Protein AF-A0A1G2MGE9-F1 (afdb_monomer_lite)

Sequence (79 aa):
MVREQIRERWSDELADEFDPYTDAMPAVSWMAYGYRIRKGEKALKSVTFVEVKDEKGEVVRKIRRVVNLFHHCQVLKLA

Structure (mmCIF, N/CA/C/O backbone):
data_AF-A0A1G2MGE9-F1
#
_entry.id   AF-A0A1G2MGE9-F1
#
loop_
_atom_site.group_PDB
_atom_site.id
_atom_site.type_symbol
_atom_site.label_atom_id
_atom_site.label_alt_id
_atom_site.label_comp_id
_atom_site.label_asym_id
_atom_site.label_entity_id
_atom_site.label_seq_id
_atom_site.pdbx_PDB_ins_code
_atom_site.Cartn_x
_atom_site.Cartn_y
_atom_site.Cartn_z
_atom_site.occupancy
_atom_site.B_iso_or_equiv
_atom_site.auth_seq_id
_atom_site.auth_comp_id
_atom_site.auth_asym_id
_atom_site.auth_atom_id
_atom_site.pdbx_PDB_model_num
ATOM 1 N N . MET A 1 1 ? 7.853 1.995 8.158 1.00 85.94 1 MET A N 1
ATOM 2 C CA . MET A 1 1 ? 6.599 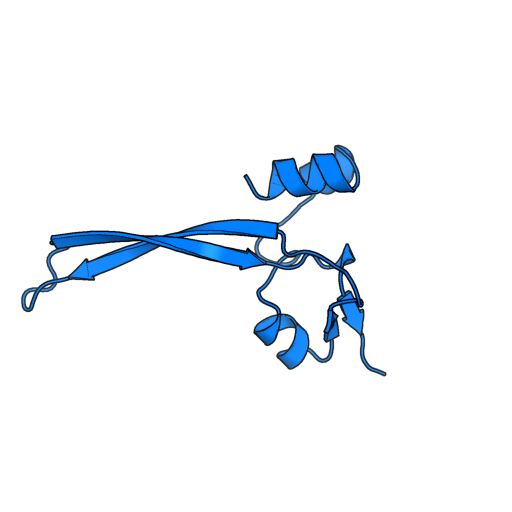2.498 7.531 1.00 85.94 1 MET A CA 1
ATOM 3 C C . MET A 1 1 ? 6.584 2.208 6.022 1.00 85.94 1 MET A C 1
ATOM 5 O O . MET A 1 1 ? 7.513 1.583 5.530 1.00 85.94 1 MET A O 1
ATOM 9 N N . VAL A 1 2 ? 5.529 2.568 5.269 1.00 94.19 2 VAL A N 1
ATOM 10 C CA . VAL A 1 2 ? 5.464 2.322 3.802 1.00 94.19 2 VAL A CA 1
ATOM 11 C C . VAL A 1 2 ? 6.646 2.974 3.075 1.00 94.19 2 VAL A C 1
ATOM 13 O O . VAL A 1 2 ? 7.282 2.325 2.255 1.00 94.19 2 VAL A O 1
ATOM 16 N N . ARG A 1 3 ? 6.998 4.204 3.465 1.00 96.00 3 ARG A N 1
ATOM 17 C CA . ARG A 1 3 ? 8.129 4.965 2.921 1.00 96.00 3 ARG A CA 1
ATOM 18 C C . ARG A 1 3 ? 9.482 4.255 3.080 1.00 96.00 3 ARG A C 1
ATOM 20 O O . ARG A 1 3 ? 10.240 4.178 2.127 1.00 96.00 3 ARG A O 1
ATOM 27 N N . GLU A 1 4 ? 9.755 3.654 4.238 1.00 96.94 4 GLU A N 1
ATOM 28 C CA . GLU A 1 4 ? 10.979 2.854 4.451 1.00 96.94 4 GLU A CA 1
ATOM 29 C C . GLU A 1 4 ? 11.043 1.631 3.527 1.00 96.94 4 GLU A C 1
ATOM 31 O O . GLU A 1 4 ? 12.084 1.349 2.953 1.00 96.94 4 GLU A O 1
ATOM 36 N N . GLN A 1 5 ? 9.918 0.940 3.314 1.00 97.50 5 GLN A N 1
ATOM 37 C CA . GLN A 1 5 ? 9.883 -0.193 2.381 1.00 97.50 5 GLN A CA 1
ATOM 38 C C . GLN A 1 5 ? 10.118 0.250 0.933 1.00 97.50 5 GLN A C 1
ATOM 40 O O . GLN A 1 5 ? 10.661 -0.522 0.150 1.00 97.50 5 GLN A O 1
ATOM 45 N N . ILE A 1 6 ? 9.680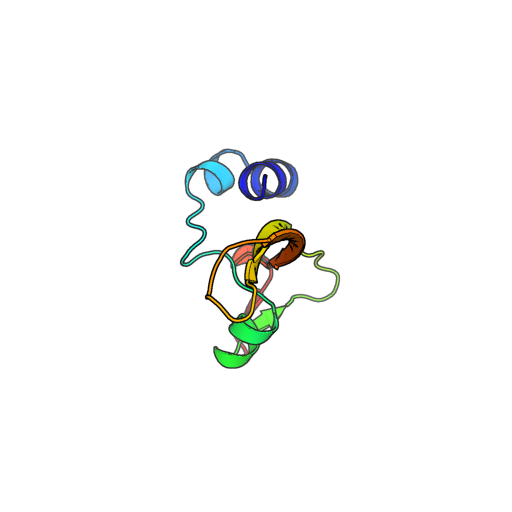 1.457 0.560 1.00 97.56 6 ILE A N 1
ATOM 46 C CA . ILE A 1 6 ? 9.955 2.035 -0.762 1.00 97.56 6 ILE A CA 1
ATOM 47 C C . ILE A 1 6 ? 11.451 2.334 -0.887 1.00 97.56 6 ILE A C 1
ATOM 49 O O . ILE A 1 6 ? 12.069 1.919 -1.866 1.00 97.56 6 ILE A O 1
ATOM 53 N N . ARG A 1 7 ? 12.035 2.953 0.145 1.00 97.88 7 ARG A N 1
ATOM 54 C CA . ARG A 1 7 ? 13.465 3.265 0.231 1.00 97.88 7 ARG A CA 1
ATOM 55 C C . ARG A 1 7 ? 14.340 2.026 0.065 1.00 97.88 7 ARG A C 1
ATOM 57 O O . ARG A 1 7 ? 15.242 2.018 -0.760 1.00 97.88 7 ARG A O 1
ATOM 64 N N . GLU A 1 8 ? 14.025 0.957 0.794 1.00 97.00 8 GLU A N 1
ATOM 65 C CA . GLU A 1 8 ? 14.754 -0.319 0.732 1.00 97.00 8 GLU A CA 1
ATOM 66 C C . GLU A 1 8 ? 14.645 -1.023 -0.627 1.00 97.00 8 GLU A C 1
ATOM 68 O O . GLU A 1 8 ? 15.545 -1.768 -1.013 1.00 97.00 8 GLU A O 1
ATOM 73 N N . ARG A 1 9 ? 13.524 -0.852 -1.336 1.00 96.56 9 ARG A N 1
ATOM 74 C CA . ARG A 1 9 ? 13.251 -1.573 -2.588 1.00 96.56 9 ARG A CA 1
ATOM 75 C C . ARG A 1 9 ? 13.731 -0.843 -3.832 1.00 96.56 9 ARG A C 1
ATOM 77 O O . ARG A 1 9 ? 14.042 -1.514 -4.814 1.00 96.56 9 ARG A O 1
ATOM 84 N N . TRP A 1 10 ? 13.721 0.487 -3.815 1.00 96.38 10 TRP A N 1
ATOM 85 C CA . TRP A 1 10 ? 13.967 1.302 -5.002 1.00 96.38 10 TRP A CA 1
ATOM 86 C C . TRP A 1 10 ? 15.025 2.378 -4.754 1.00 96.38 10 TRP A C 1
ATOM 88 O O . TRP A 1 10 ? 16.128 2.240 -5.275 1.00 96.38 10 TRP A O 1
ATOM 98 N N . SER A 1 11 ? 14.717 3.429 -3.989 1.00 97.00 11 SER A N 1
ATOM 99 C CA . SER A 1 11 ? 15.671 4.503 -3.673 1.00 97.00 11 SER A CA 1
ATOM 100 C C . SER A 1 11 ? 15.152 5.450 -2.588 1.00 97.00 11 SER A C 1
ATOM 102 O O . SER A 1 11 ? 13.947 5.520 -2.331 1.00 97.00 11 SER A O 1
ATOM 104 N N . ASP A 1 12 ? 16.068 6.213 -1.982 1.00 97.69 12 ASP A N 1
ATOM 105 C CA . ASP A 1 12 ? 15.743 7.336 -1.094 1.00 97.69 12 ASP A CA 1
ATOM 106 C C . ASP A 1 12 ? 14.875 8.391 -1.785 1.00 97.69 12 ASP A C 1
ATOM 108 O O . ASP A 1 12 ? 13.859 8.788 -1.229 1.00 97.69 12 ASP A O 1
ATOM 112 N N . GLU A 1 13 ? 15.227 8.775 -3.014 1.00 97.56 13 GLU A N 1
ATOM 113 C CA . GLU A 1 13 ? 14.507 9.780 -3.808 1.00 97.56 13 GLU 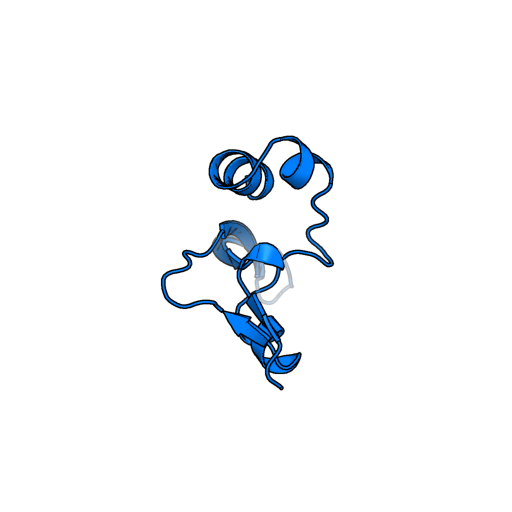A CA 1
ATOM 114 C C . GLU A 1 13 ? 13.038 9.391 -4.022 1.00 97.56 13 GLU A C 1
ATOM 116 O O . GLU A 1 13 ? 12.137 10.154 -3.682 1.00 97.56 13 GLU A O 1
ATOM 121 N N . LEU A 1 14 ? 12.779 8.152 -4.460 1.00 96.50 14 LEU A N 1
ATOM 122 C CA . LEU A 1 14 ? 11.411 7.671 -4.667 1.00 96.50 14 LEU A CA 1
ATOM 123 C C . LEU A 1 14 ? 10.626 7.615 -3.351 1.00 96.50 14 LEU A C 1
ATOM 125 O O . LEU A 1 14 ? 9.424 7.870 -3.311 1.00 96.50 14 LEU A O 1
ATOM 129 N N . ALA A 1 15 ? 11.296 7.256 -2.256 1.00 97.38 15 ALA A N 1
ATOM 130 C CA . ALA A 1 15 ? 10.676 7.272 -0.942 1.00 97.38 15 ALA A CA 1
ATOM 131 C C . ALA A 1 15 ? 10.353 8.699 -0.495 1.00 97.38 15 ALA A C 1
ATOM 133 O O . ALA A 1 15 ? 9.317 8.916 0.133 1.00 97.38 15 ALA A O 1
ATOM 134 N N . ASP A 1 16 ? 11.212 9.663 -0.806 1.00 97.00 16 ASP A N 1
ATOM 135 C CA . ASP A 1 16 ? 11.043 11.047 -0.396 1.00 97.00 16 ASP A CA 1
ATOM 136 C C . ASP A 1 16 ? 9.892 11.738 -1.141 1.00 97.00 16 ASP A C 1
ATOM 138 O O . ASP A 1 16 ? 9.098 12.449 -0.510 1.00 97.00 16 ASP A O 1
ATOM 142 N N . GLU A 1 17 ? 9.709 11.408 -2.417 1.00 96.50 17 GLU A N 1
ATOM 143 C CA . GLU A 1 17 ? 8.622 11.903 -3.272 1.00 96.50 17 GLU A CA 1
ATOM 144 C C . GLU A 1 17 ? 7.280 11.178 -3.077 1.00 96.50 17 GLU A C 1
ATOM 146 O O . GLU A 1 17 ? 6.246 11.683 -3.503 1.00 96.50 17 GLU A O 1
ATOM 151 N N . PHE A 1 18 ? 7.269 10.028 -2.396 1.00 96.19 18 PHE A N 1
ATOM 152 C CA . PHE A 1 18 ? 6.085 9.175 -2.258 1.00 96.19 18 PHE A CA 1
ATOM 153 C C . PHE A 1 18 ? 4.857 9.888 -1.659 1.00 96.19 18 PHE A C 1
ATOM 155 O O . PHE A 1 18 ? 4.871 10.263 -0.474 1.00 96.19 18 PHE A O 1
ATOM 162 N N . ASP A 1 19 ? 3.759 9.931 -2.423 1.00 95.19 19 ASP A N 1
ATOM 163 C CA . ASP A 1 19 ? 2.434 10.370 -1.981 1.00 95.19 19 ASP A CA 1
ATOM 164 C C . ASP A 1 19 ? 1.485 9.169 -1.766 1.00 95.19 19 ASP A C 1
ATOM 166 O O . ASP A 1 19 ? 1.018 8.536 -2.717 1.00 95.19 19 ASP A O 1
ATOM 170 N N . PRO A 1 20 ? 1.105 8.849 -0.515 1.00 91.25 20 PRO A N 1
ATOM 171 C CA . PRO A 1 20 ? 0.245 7.705 -0.228 1.00 91.25 20 PRO A CA 1
ATOM 172 C C . PRO A 1 20 ? -1.174 7.799 -0.807 1.00 91.25 20 PRO A C 1
ATOM 174 O O . PRO A 1 20 ? -1.851 6.771 -0.841 1.00 91.25 20 PRO A O 1
ATOM 177 N N . TYR A 1 21 ? -1.652 8.977 -1.223 1.00 90.00 21 TYR A N 1
ATOM 178 C CA . TYR A 1 21 ? -3.001 9.129 -1.781 1.00 90.00 21 TYR A CA 1
ATOM 179 C C . TYR A 1 21 ? -3.079 8.787 -3.267 1.00 90.00 21 TYR A C 1
ATOM 181 O O . TYR A 1 21 ? -4.151 8.425 -3.757 1.00 90.00 21 TYR A O 1
ATOM 189 N N . THR A 1 22 ? -1.957 8.887 -3.976 1.00 92.56 22 THR A N 1
ATOM 190 C CA . THR A 1 22 ? -1.902 8.743 -5.433 1.00 92.56 22 THR A CA 1
ATOM 191 C C . THR A 1 22 ? -0.994 7.596 -5.867 1.00 92.56 22 THR A C 1
ATOM 193 O O . THR A 1 22 ? -1.324 6.887 -6.819 1.00 92.56 22 THR A O 1
ATOM 196 N N . ASP A 1 23 ? 0.083 7.326 -5.126 1.00 96.31 23 ASP A N 1
ATOM 197 C CA . ASP A 1 23 ? 1.103 6.362 -5.534 1.00 96.31 23 ASP A CA 1
ATOM 198 C C . ASP A 1 23 ? 0.871 4.940 -5.038 1.00 96.31 23 ASP A C 1
ATOM 200 O O . ASP A 1 23 ? 1.451 4.003 -5.589 1.00 96.31 23 ASP A O 1
ATOM 204 N N . ALA A 1 24 ? 0.061 4.737 -3.996 1.00 96.88 24 ALA A N 1
ATOM 205 C CA . ALA A 1 24 ? -0.144 3.413 -3.423 1.00 96.88 24 ALA A CA 1
ATOM 206 C C . ALA A 1 24 ? -1.600 3.125 -3.074 1.00 96.88 24 ALA A C 1
ATOM 208 O O . ALA A 1 24 ? -2.242 3.837 -2.311 1.00 96.88 24 ALA A O 1
ATOM 209 N N . MET A 1 25 ? -2.098 1.988 -3.552 1.00 97.00 25 MET A N 1
ATOM 210 C CA . MET A 1 25 ? -3.450 1.529 -3.239 1.00 97.00 25 MET A CA 1
ATOM 211 C C . MET A 1 25 ? -3.532 -0.004 -3.183 1.00 97.00 25 MET A C 1
ATOM 213 O O . MET A 1 25 ? -2.614 -0.700 -3.636 1.00 97.00 25 MET A O 1
ATOM 217 N N . PRO A 1 26 ? -4.604 -0.569 -2.596 1.00 97.12 26 PRO A N 1
ATOM 218 C CA . PRO A 1 26 ? -4.850 -2.006 -2.633 1.00 97.12 26 PRO A CA 1
ATOM 219 C C . PRO A 1 26 ? -4.982 -2.529 -4.069 1.00 97.12 26 PRO A C 1
ATOM 221 O O . PRO A 1 26 ? -5.437 -1.821 -4.964 1.00 97.12 26 PRO A O 1
ATOM 224 N N . ALA A 1 27 ? -4.658 -3.808 -4.286 1.00 97.38 2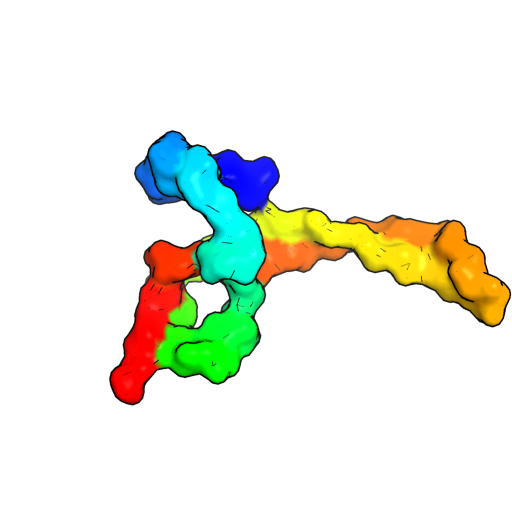7 ALA A N 1
ATOM 225 C CA . ALA A 1 27 ? -4.736 -4.426 -5.615 1.00 97.38 27 ALA A CA 1
ATOM 226 C C . ALA A 1 27 ? -6.124 -4.293 -6.263 1.00 97.38 27 ALA A C 1
ATOM 228 O O . ALA A 1 27 ? -6.219 -4.074 -7.465 1.00 97.38 27 ALA A O 1
ATOM 229 N N . VAL A 1 28 ? -7.195 -4.388 -5.468 1.00 97.06 28 VAL A N 1
ATOM 230 C CA . VAL A 1 28 ? -8.576 -4.218 -5.951 1.00 97.06 28 VAL A CA 1
ATOM 231 C C . VAL A 1 28 ? -8.826 -2.835 -6.548 1.00 97.06 28 VAL A C 1
ATOM 233 O O . VAL A 1 28 ? -9.505 -2.731 -7.563 1.00 97.06 28 VAL A O 1
ATOM 236 N N . SER A 1 29 ? -8.223 -1.792 -5.976 1.00 97.12 29 SER A N 1
ATOM 237 C CA . SER A 1 29 ? -8.329 -0.425 -6.480 1.00 97.12 29 SER A CA 1
ATOM 238 C C . SER A 1 29 ? -7.564 -0.273 -7.794 1.00 97.12 29 SER A C 1
ATOM 240 O O . SER A 1 29 ? -8.124 0.228 -8.761 1.00 97.12 29 SER A O 1
ATOM 242 N N . TRP A 1 30 ? -6.339 -0.806 -7.881 1.00 97.69 30 TRP A N 1
ATOM 243 C CA . TRP A 1 30 ? -5.583 -0.829 -9.140 1.00 97.69 30 TRP A CA 1
ATOM 244 C C . TRP A 1 30 ? -6.343 -1.547 -10.263 1.00 97.69 30 TRP A C 1
ATOM 246 O O . TRP A 1 30 ? -6.423 -1.031 -11.377 1.00 97.69 30 TRP A O 1
ATOM 256 N N . MET A 1 31 ? -6.950 -2.698 -9.963 1.00 97.00 31 MET A N 1
ATOM 257 C CA . MET A 1 31 ? -7.763 -3.453 -10.924 1.00 97.00 31 MET A CA 1
ATOM 258 C C . MET A 1 31 ? -8.979 -2.663 -11.410 1.00 97.00 31 MET A C 1
ATOM 260 O O . MET A 1 31 ? -9.259 -2.675 -12.607 1.00 97.00 31 MET A O 1
ATOM 264 N N . ALA A 1 32 ? -9.656 -1.928 -10.524 1.00 97.31 32 ALA A N 1
ATOM 265 C CA . ALA A 1 32 ? -10.773 -1.064 -10.905 1.00 97.31 32 ALA A CA 1
ATOM 266 C C . ALA A 1 32 ? -10.356 0.063 -11.872 1.00 97.31 32 ALA A C 1
ATOM 268 O O . ALA A 1 32 ? -11.145 0.456 -12.725 1.00 97.31 32 ALA A O 1
ATOM 269 N N . TYR A 1 33 ? -9.106 0.534 -11.790 1.00 96.00 33 TYR A N 1
ATOM 270 C CA . TYR A 1 33 ? -8.533 1.524 -12.711 1.00 96.00 33 TYR A CA 1
ATOM 271 C C . TYR A 1 33 ? -7.898 0.918 -13.975 1.00 96.00 33 TYR A C 1
ATOM 273 O O . TYR A 1 33 ? -7.216 1.623 -14.719 1.00 96.00 33 TYR A O 1
ATOM 281 N N . GLY A 1 34 ? -8.093 -0.379 -14.235 1.00 97.31 34 GLY A N 1
ATOM 282 C CA . GLY A 1 34 ? -7.542 -1.039 -15.420 1.00 97.31 34 GLY A CA 1
ATOM 283 C C . GLY A 1 34 ? -6.046 -1.336 -15.315 1.00 97.31 34 GLY A C 1
ATOM 284 O O . GLY A 1 34 ? -5.353 -1.385 -16.327 1.00 97.31 34 GLY A O 1
ATOM 285 N N . TYR A 1 35 ? -5.524 -1.536 -14.106 1.00 98.12 35 TYR A N 1
ATOM 286 C CA . TYR A 1 35 ? -4.148 -1.974 -13.879 1.00 98.12 35 TYR A CA 1
ATOM 287 C C . TYR A 1 35 ? -4.110 -3.396 -13.323 1.00 98.12 35 TYR A C 1
ATOM 289 O O . TYR A 1 35 ? -5.024 -3.857 -12.643 1.00 98.12 35 TYR A O 1
ATOM 297 N N . ARG A 1 36 ? -2.999 -4.094 -13.546 1.00 97.62 36 ARG A N 1
ATOM 298 C CA . ARG A 1 36 ? -2.682 -5.350 -12.859 1.00 97.62 36 ARG A CA 1
ATOM 299 C C . ARG A 1 36 ? -1.371 -5.237 -12.101 1.00 97.62 36 ARG A C 1
ATOM 301 O O . ARG A 1 36 ? -0.439 -4.582 -12.561 1.00 97.62 36 ARG A O 1
ATOM 308 N N . ILE A 1 37 ? -1.272 -5.938 -10.976 1.00 98.25 37 ILE A N 1
ATOM 309 C CA . ILE A 1 37 ? -0.003 -6.100 -10.261 1.00 98.25 37 ILE A CA 1
ATOM 310 C C . ILE A 1 37 ? 0.945 -6.962 -11.110 1.00 98.25 37 ILE A C 1
ATOM 312 O O . ILE A 1 37 ? 0.523 -7.979 -11.671 1.00 98.25 37 ILE A O 1
ATOM 316 N N . ARG A 1 38 ? 2.225 -6.583 -11.215 1.00 97.81 38 ARG A N 1
ATOM 317 C CA . ARG A 1 38 ? 3.227 -7.416 -11.897 1.00 97.81 38 ARG A CA 1
ATOM 318 C C . ARG A 1 38 ? 3.422 -8.746 -11.173 1.00 97.81 38 ARG A C 1
ATOM 320 O O . ARG A 1 38 ? 3.366 -8.840 -9.948 1.00 97.81 38 ARG A O 1
ATOM 327 N N . LYS A 1 39 ? 3.673 -9.803 -11.947 1.00 96.56 39 LYS A N 1
ATOM 328 C CA . LYS A 1 39 ? 3.878 -11.151 -11.408 1.00 96.56 39 LYS A CA 1
ATOM 329 C C . LYS A 1 39 ? 5.103 -11.168 -10.485 1.00 96.56 39 LYS A C 1
ATOM 331 O O . LYS A 1 39 ? 6.175 -10.733 -10.884 1.00 96.56 39 LYS A O 1
ATOM 336 N N . GLY A 1 40 ? 4.937 -11.711 -9.279 1.00 96.25 40 GLY A N 1
ATOM 337 C CA . GLY A 1 40 ? 6.012 -11.850 -8.288 1.00 96.25 40 GLY A CA 1
ATOM 338 C C . GLY A 1 40 ? 6.196 -10.649 -7.354 1.00 96.25 40 GLY A C 1
ATOM 339 O O . GLY A 1 40 ? 6.939 -10.760 -6.381 1.00 96.25 40 GLY A O 1
ATOM 340 N N . GLU A 1 41 ? 5.494 -9.536 -7.585 1.00 97.19 41 GLU A N 1
ATOM 341 C CA . GLU A 1 41 ? 5.549 -8.370 -6.700 1.00 97.19 41 GLU A CA 1
ATOM 342 C C . GLU A 1 41 ? 4.955 -8.672 -5.320 1.00 97.19 41 GLU A C 1
ATOM 344 O O . GLU A 1 41 ? 3.861 -9.228 -5.186 1.00 97.19 41 GLU A O 1
ATOM 349 N N . LYS A 1 42 ? 5.661 -8.248 -4.268 1.00 96.94 42 LYS A N 1
ATOM 350 C CA . LYS A 1 42 ? 5.174 -8.327 -2.886 1.00 96.94 42 LYS A CA 1
ATOM 351 C C . LYS A 1 42 ? 4.540 -7.001 -2.486 1.00 96.94 42 LYS A C 1
ATOM 353 O O . LYS A 1 42 ? 5.107 -5.942 -2.745 1.00 96.94 42 LYS A O 1
ATOM 358 N N . ALA A 1 43 ? 3.413 -7.047 -1.783 1.00 97.50 43 ALA A N 1
ATOM 359 C CA . ALA A 1 43 ? 2.784 -5.840 -1.251 1.00 97.50 43 ALA A CA 1
ATOM 360 C C . ALA A 1 43 ? 3.718 -5.067 -0.299 1.00 97.50 43 ALA A C 1
ATOM 362 O O . ALA A 1 43 ? 4.543 -5.658 0.410 1.00 97.50 43 ALA A O 1
ATOM 363 N N . LEU A 1 44 ? 3.540 -3.752 -0.257 1.00 97.50 44 LEU A N 1
ATOM 364 C CA . LEU A 1 44 ? 3.971 -2.888 0.835 1.00 97.50 44 LEU A CA 1
ATOM 365 C C . LEU A 1 44 ? 2.989 -3.061 2.002 1.00 97.50 44 LEU A C 1
ATOM 367 O O . LEU A 1 44 ? 1.773 -3.133 1.805 1.00 97.50 44 LEU A O 1
ATOM 371 N N . LYS A 1 45 ? 3.503 -3.161 3.227 1.00 96.31 45 LYS A N 1
ATOM 372 C CA . LYS A 1 45 ? 2.688 -3.341 4.435 1.00 96.31 45 LYS A CA 1
ATOM 373 C C . LYS A 1 45 ? 2.466 -1.998 5.122 1.00 96.31 45 LYS A C 1
ATOM 375 O O . LYS A 1 45 ? 3.422 -1.379 5.584 1.00 96.31 45 LYS A O 1
ATOM 380 N N . SER A 1 46 ? 1.212 -1.580 5.224 1.00 94.94 46 SER A N 1
ATOM 381 C CA . SER A 1 46 ? 0.780 -0.470 6.074 1.00 94.94 46 SER A CA 1
ATOM 382 C C . SER A 1 46 ? -0.044 -0.991 7.250 1.00 94.94 46 SER A C 1
ATOM 384 O O . SER A 1 46 ? -0.458 -2.152 7.277 1.00 94.94 46 SER A O 1
ATOM 386 N N . VAL A 1 47 ? -0.277 -0.140 8.241 1.00 93.94 47 VAL A N 1
ATOM 387 C CA . VAL A 1 47 ? -1.079 -0.456 9.422 1.00 93.94 47 VAL A CA 1
ATOM 388 C C . VAL A 1 47 ? -2.203 0.560 9.519 1.00 93.94 47 VAL A C 1
ATOM 390 O O . VAL A 1 47 ? -1.969 1.755 9.386 1.00 93.94 47 VAL A O 1
ATOM 393 N N . THR A 1 48 ? -3.412 0.082 9.781 1.00 92.69 48 THR A N 1
ATOM 394 C CA . THR A 1 48 ? -4.562 0.914 10.137 1.00 92.69 48 THR A CA 1
ATOM 395 C C . THR A 1 48 ? -5.182 0.416 11.438 1.00 92.69 48 THR A C 1
ATOM 397 O O . THR A 1 48 ? -4.941 -0.720 11.860 1.00 92.69 48 THR A O 1
ATOM 400 N N . PHE A 1 49 ? -5.980 1.258 12.081 1.00 95.31 49 PHE A N 1
ATOM 401 C CA . PHE A 1 49 ? -6.707 0.925 13.298 1.00 95.31 49 PHE A CA 1
ATOM 402 C C . PHE A 1 49 ? -8.196 1.093 13.040 1.00 95.31 49 PHE A C 1
ATOM 404 O O . PHE A 1 49 ? -8.648 2.170 12.670 1.00 95.31 49 PHE A O 1
ATOM 411 N N . VAL A 1 50 ? -8.954 0.018 13.239 1.00 95.38 50 VAL A N 1
ATOM 412 C CA . VAL A 1 50 ? -10.414 0.049 13.143 1.00 95.38 50 VAL A CA 1
ATOM 413 C C . VAL A 1 50 ? -10.975 0.235 14.541 1.00 95.38 50 VAL A C 1
ATOM 415 O O . VAL A 1 50 ? -10.743 -0.598 15.421 1.00 95.38 50 VAL A O 1
ATOM 418 N N . GLU A 1 51 ? -11.692 1.331 14.750 1.00 96.94 51 GLU A N 1
ATOM 419 C CA . GLU A 1 51 ? -12.421 1.576 15.989 1.00 96.94 51 GLU A CA 1
ATOM 420 C C . GLU A 1 51 ? -13.665 0.689 16.036 1.00 96.94 51 GLU A C 1
ATOM 422 O O . GLU A 1 51 ? -14.434 0.620 15.079 1.00 96.94 51 GLU A O 1
ATOM 427 N N . VAL A 1 52 ? -13.854 -0.010 17.150 1.00 96.00 52 VAL A N 1
ATOM 428 C CA . VAL A 1 52 ? -15.091 -0.728 17.447 1.00 96.00 52 VAL A CA 1
ATOM 429 C C . VAL A 1 52 ? -15.848 0.101 18.461 1.00 96.00 52 VAL A C 1
ATOM 431 O O . VAL A 1 52 ? -15.305 0.422 19.521 1.00 96.00 52 VAL A O 1
ATOM 434 N N . LYS A 1 53 ? -17.081 0.440 18.103 1.00 96.75 53 LYS A N 1
ATOM 435 C CA . LYS A 1 53 ? -17.979 1.261 18.903 1.00 96.75 53 LYS A CA 1
ATOM 436 C C . LYS A 1 53 ? -19.071 0.399 19.533 1.00 96.75 53 LYS A C 1
ATOM 438 O O . LYS A 1 53 ? -19.423 -0.634 18.962 1.00 96.75 53 LYS A O 1
ATOM 443 N N . ASP A 1 54 ? -19.550 0.789 20.707 1.00 95.19 54 ASP A N 1
ATOM 444 C CA . ASP A 1 54 ? -20.731 0.187 21.332 1.00 95.19 54 ASP A CA 1
ATOM 445 C C . ASP A 1 54 ? -22.042 0.738 20.735 1.00 95.19 54 ASP A C 1
ATOM 447 O O . ASP A 1 54 ? -22.031 1.532 19.792 1.00 95.19 54 ASP A O 1
ATOM 451 N N . GLU A 1 55 ? -23.187 0.317 21.281 1.00 95.00 55 GLU A N 1
ATOM 452 C CA . GLU A 1 55 ? -24.520 0.768 20.847 1.00 95.00 55 GLU A CA 1
ATOM 453 C C . GLU A 1 55 ? -24.748 2.278 21.037 1.00 95.00 55 GLU A C 1
ATOM 455 O O . GLU A 1 55 ? -25.622 2.854 20.392 1.00 95.00 55 GLU A O 1
ATOM 460 N N . LYS A 1 56 ? -23.960 2.931 21.899 1.00 95.06 56 LYS A N 1
ATOM 461 C CA . LYS A 1 56 ? -24.015 4.376 22.154 1.00 95.06 56 LYS A CA 1
ATOM 462 C C . LYS A 1 56 ? -23.045 5.159 21.265 1.00 95.06 56 LYS A C 1
ATOM 464 O O . LYS A 1 56 ? -23.060 6.385 21.289 1.00 95.06 56 LYS A O 1
ATOM 469 N N . GLY A 1 57 ? -22.239 4.470 20.454 1.00 92.44 57 GLY A N 1
ATOM 470 C CA . GLY A 1 57 ? -21.245 5.071 19.568 1.00 92.44 57 GLY A CA 1
ATOM 471 C C . GLY A 1 57 ? -19.883 5.318 20.223 1.00 92.44 57 GLY A C 1
ATOM 472 O O . GLY A 1 57 ? -19.000 5.876 19.563 1.00 92.44 57 GLY A O 1
ATOM 473 N N . GLU A 1 58 ? -19.678 4.875 21.464 1.00 95.19 58 GLU A N 1
ATOM 474 C CA . GLU A 1 58 ? -18.431 5.068 22.206 1.00 95.19 58 GLU A CA 1
ATOM 475 C C . GLU A 1 58 ? -17.379 4.041 21.783 1.00 95.19 58 GLU A C 1
ATOM 477 O O . GLU A 1 58 ? -17.665 2.851 21.636 1.00 95.19 58 GLU A O 1
ATOM 482 N N . VAL A 1 59 ? -16.136 4.486 21.571 1.00 95.31 59 VAL A N 1
ATOM 483 C CA . VAL A 1 59 ? -15.042 3.607 21.125 1.00 95.31 59 VAL A CA 1
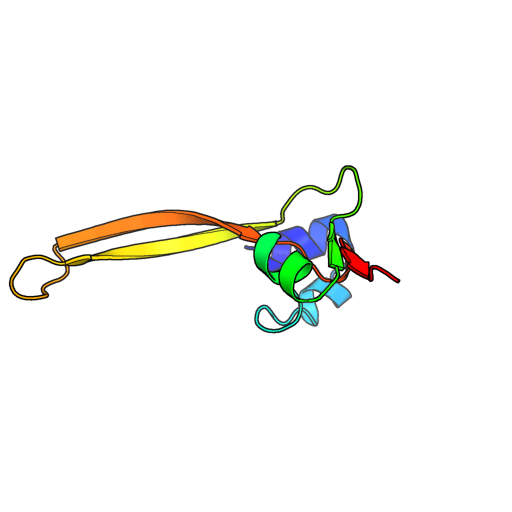ATOM 484 C C . VAL A 1 59 ? -14.598 2.703 22.277 1.00 95.31 59 VAL A C 1
ATOM 486 O O . VAL A 1 59 ? -13.884 3.136 23.176 1.00 95.31 59 VAL A O 1
ATOM 489 N N . VAL A 1 60 ? -14.952 1.418 22.213 1.00 96.38 60 VAL A N 1
ATOM 490 C CA . VAL A 1 60 ? -14.615 0.424 23.249 1.00 96.38 60 VAL A CA 1
ATOM 491 C C . VAL A 1 60 ? -13.309 -0.325 22.981 1.00 96.38 60 VAL A C 1
ATOM 493 O O . VAL A 1 60 ? -12.698 -0.861 23.902 1.00 96.38 60 VAL A O 1
ATOM 496 N N . ARG A 1 61 ? -12.848 -0.389 21.723 1.00 95.25 61 ARG A N 1
ATOM 497 C CA . ARG A 1 61 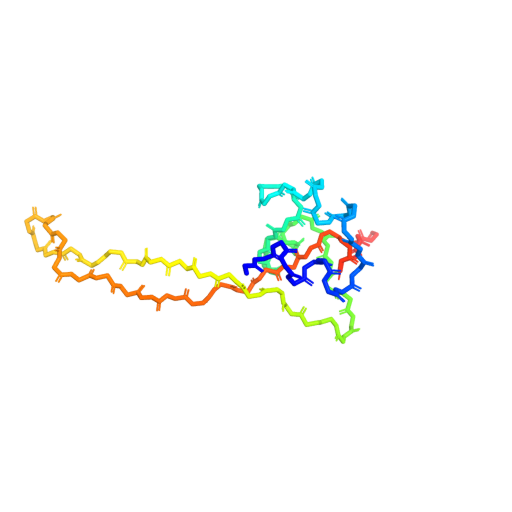? -11.533 -0.960 21.369 1.00 95.25 61 ARG A CA 1
ATOM 498 C C . ARG A 1 61 ? -11.043 -0.482 20.004 1.00 95.25 61 ARG A C 1
ATOM 500 O O . ARG A 1 61 ? -11.839 -0.138 19.134 1.00 95.25 61 ARG A O 1
ATOM 507 N N . LYS A 1 62 ? -9.727 -0.558 19.782 1.00 96.50 62 LYS A N 1
ATOM 508 C CA . LYS A 1 62 ? -9.090 -0.352 18.472 1.00 96.50 62 LYS A CA 1
ATOM 509 C C . LYS A 1 62 ? -8.443 -1.648 18.000 1.00 96.50 62 LYS A C 1
ATOM 511 O O . LYS A 1 62 ? -7.616 -2.225 18.699 1.00 96.50 62 LYS A O 1
ATOM 516 N N . ILE A 1 63 ? -8.810 -2.110 16.809 1.00 96.00 63 ILE A N 1
ATOM 517 C CA . ILE A 1 63 ? -8.251 -3.320 16.202 1.00 96.00 63 ILE A CA 1
ATOM 518 C C . ILE A 1 63 ? -7.190 -2.908 15.187 1.00 96.00 63 ILE A C 1
ATOM 520 O O . ILE A 1 63 ? -7.506 -2.323 14.150 1.00 96.00 63 ILE A O 1
ATOM 524 N N . ARG A 1 64 ? -5.931 -3.261 15.459 1.00 95.69 64 ARG A N 1
ATOM 525 C CA . ARG A 1 64 ? -4.835 -3.103 14.499 1.00 95.69 64 ARG A CA 1
ATOM 526 C C . ARG A 1 64 ? -5.044 -4.046 13.313 1.00 95.69 64 ARG A C 1
ATOM 528 O O . ARG A 1 64 ? -5.158 -5.259 13.486 1.00 95.69 64 ARG A O 1
ATOM 535 N N . ARG A 1 65 ? -5.043 -3.505 12.098 1.00 95.38 65 ARG A N 1
ATOM 536 C CA . ARG A 1 65 ? -5.127 -4.252 10.839 1.00 95.38 65 ARG A CA 1
ATOM 537 C C . ARG A 1 65 ? -3.936 -3.917 9.957 1.00 95.38 65 ARG A C 1
ATOM 539 O O . ARG A 1 65 ? -3.493 -2.775 9.902 1.00 95.38 65 ARG A O 1
ATOM 546 N N . VAL A 1 66 ? -3.423 -4.924 9.262 1.00 95.00 66 VAL A N 1
ATOM 547 C CA . VAL A 1 66 ? -2.408 -4.727 8.226 1.00 95.00 66 VAL A CA 1
ATOM 548 C C . VAL A 1 66 ? -3.124 -4.498 6.903 1.00 95.00 66 VAL A C 1
ATOM 550 O O . VAL A 1 66 ? -3.997 -5.281 6.532 1.00 95.00 66 VAL A O 1
ATOM 553 N N . VAL A 1 67 ? -2.740 -3.442 6.196 1.00 95.00 67 VAL A N 1
ATOM 554 C CA . VAL A 1 67 ? -3.215 -3.137 4.847 1.00 95.00 67 VAL A CA 1
ATOM 555 C C . VAL A 1 67 ? -2.092 -3.445 3.867 1.00 95.00 67 VAL A C 1
ATOM 557 O O . VAL A 1 67 ? -0.951 -3.029 4.064 1.00 95.00 67 VAL A O 1
ATOM 560 N N . ASN A 1 68 ? -2.419 -4.194 2.819 1.00 97.12 68 ASN A N 1
ATOM 561 C CA . ASN A 1 68 ? -1.499 -4.500 1.731 1.00 97.12 68 ASN A CA 1
ATOM 562 C C . ASN A 1 68 ? -1.705 -3.479 0.614 1.00 97.12 68 ASN A C 1
ATOM 564 O O . ASN A 1 68 ? -2.785 -3.429 0.025 1.00 97.12 68 ASN A O 1
ATOM 568 N N . LEU A 1 69 ? -0.673 -2.696 0.330 1.00 97.62 69 LEU A N 1
ATOM 569 C CA . LEU A 1 69 ? -0.669 -1.688 -0.724 1.00 97.62 69 LEU A CA 1
ATOM 570 C C . LEU A 1 69 ? 0.320 -2.082 -1.821 1.00 97.62 69 LEU A C 1
ATOM 572 O O . LEU A 1 69 ? 1.276 -2.815 -1.567 1.00 97.62 69 LEU A O 1
ATOM 576 N N . PHE A 1 70 ? 0.097 -1.580 -3.028 1.00 98.25 70 PHE A N 1
ATOM 577 C CA . PHE A 1 70 ? 1.029 -1.699 -4.144 1.00 98.25 70 PHE A CA 1
ATOM 578 C C . PHE A 1 70 ? 1.327 -0.312 -4.693 1.00 98.25 70 PHE A C 1
ATOM 580 O O . PHE A 1 70 ? 0.392 0.461 -4.900 1.00 98.25 70 PHE A O 1
ATOM 587 N N . HIS A 1 71 ? 2.609 -0.019 -4.906 1.00 98.00 71 HIS A N 1
ATOM 588 C CA . HIS A 1 71 ? 3.066 1.240 -5.493 1.00 98.00 71 HIS A CA 1
ATOM 589 C C . HIS A 1 71 ? 2.770 1.287 -7.001 1.00 98.00 71 HIS A C 1
ATOM 591 O O . HIS A 1 71 ? 2.715 0.228 -7.633 1.00 98.00 71 HIS A O 1
ATOM 597 N N . HIS A 1 72 ? 2.678 2.474 -7.609 1.00 96.50 72 HIS A N 1
ATOM 598 C CA . HIS A 1 72 ? 2.549 2.621 -9.066 1.00 96.50 72 HIS A CA 1
ATOM 599 C C . HIS A 1 72 ? 3.705 1.915 -9.800 1.00 96.50 72 HIS A C 1
ATOM 601 O O . HIS A 1 72 ? 3.525 1.302 -10.852 1.00 96.50 72 HIS A O 1
ATOM 607 N N . CYS A 1 73 ? 4.890 1.886 -9.178 1.00 96.75 73 CYS A N 1
ATOM 608 C CA . CYS A 1 73 ? 6.035 1.149 -9.695 1.00 96.75 73 CYS A CA 1
ATOM 609 C C . CYS A 1 73 ? 5.816 -0.359 -9.753 1.00 96.75 73 CYS A C 1
ATOM 611 O O . CYS A 1 73 ? 6.674 -0.989 -10.335 1.00 96.75 73 CYS A O 1
ATOM 613 N N . GLN A 1 74 ? 4.770 -0.955 -9.168 1.00 98.12 74 GLN A N 1
ATOM 614 C CA . GLN A 1 74 ? 4.525 -2.409 -9.112 1.00 98.12 74 GLN A CA 1
ATOM 615 C C . GLN A 1 74 ? 3.415 -2.881 -10.059 1.00 98.12 74 GLN A C 1
ATOM 617 O O . GLN A 1 74 ? 3.083 -4.071 -10.082 1.00 98.12 74 GLN A O 1
ATOM 622 N N . VAL A 1 75 ? 2.816 -1.971 -10.825 1.00 97.88 75 VAL A N 1
ATOM 623 C CA . VAL A 1 75 ? 1.648 -2.268 -11.658 1.00 97.88 75 VAL A CA 1
ATOM 624 C C . VAL A 1 75 ? 1.928 -2.067 -13.143 1.00 97.88 75 VAL A C 1
ATOM 626 O O . VAL A 1 75 ? 2.928 -1.475 -13.539 1.00 97.88 75 VAL A O 1
ATOM 629 N N . LEU A 1 76 ? 1.051 -2.621 -13.976 1.00 97.62 76 LEU A N 1
ATOM 630 C CA . LEU A 1 76 ? 1.022 -2.432 -15.424 1.00 97.62 76 LEU A CA 1
ATOM 631 C C . LEU A 1 76 ? -0.395 -2.071 -15.840 1.00 97.62 76 LEU A C 1
ATOM 633 O O . LEU A 1 76 ? -1.342 -2.733 -15.407 1.00 97.62 76 LEU A O 1
ATOM 637 N N . LYS A 1 77 ? -0.530 -1.065 -16.702 1.00 96.56 77 LYS A N 1
ATOM 638 C CA . LYS A 1 77 ? -1.808 -0.727 -17.323 1.00 96.56 77 LYS A CA 1
ATOM 639 C C . LYS A 1 77 ? -2.221 -1.848 -18.277 1.00 96.56 77 LYS A C 1
ATOM 641 O O . LYS A 1 77 ? -1.393 -2.357 -19.034 1.00 96.56 77 LYS A O 1
ATOM 646 N N . LEU A 1 78 ? -3.476 -2.262 -18.195 1.00 93.12 78 LEU A N 1
ATOM 647 C CA . LEU A 1 78 ? -4.093 -3.165 -19.156 1.00 93.12 78 LEU A CA 1
ATOM 648 C C . LEU A 1 78 ? -4.453 -2.338 -20.396 1.00 93.12 78 LEU A C 1
ATOM 650 O O . LEU A 1 78 ? -5.007 -1.245 -20.262 1.00 93.12 78 LEU A O 1
ATOM 654 N N . ALA A 1 79 ? -4.029 -2.824 -21.563 1.00 76.69 79 ALA A N 1
ATOM 655 C CA . ALA A 1 79 ? -4.309 -2.213 -22.860 1.00 76.69 79 ALA A CA 1
ATOM 656 C C . ALA A 1 79 ? -5.780 -2.383 -23.252 1.00 76.69 79 ALA A C 1
ATOM 658 O O . ALA A 1 79 ? -6.362 -3.425 -22.868 1.00 76.69 79 ALA A O 1
#

Foldseek 3Di:
DLLVVCCVPPHNVCSVPDDCVPFKDAQVVCVVVQKHFDPPDFFRKDKDWDFDADPVRHGPDIDIDIDTMDGPVGIDHHD

pLDDT: mean 95.88, std 2.93, range [76.69, 98.25]

Secondary structure (DSSP, 8-state):
-HHHHHHHHT-HHHHHH--TTTTEE-HHHHHHTTEEEPTTPPPEEEEEEEEEE-TTS-EEEEEEEEEEEEEGGGEEE--

Organism: NCBI:txid1802306

Radius of gyration: 15.61 Å; chains: 1; bounding box: 40×24×46 Å